Protein AF-A0A9P7ELR2-F1 (afdb_monomer_lite)

Secondary structure (DSSP, 8-state):
-HHHHHHHHHTS-HHHHHHHHIIIII-TTHHHHH-GGGSSS-HHHHHHS-SSSTHHHHHHHHHHHHHHT--HHHHHHHHTT--

Radius of gyration: 15.3 Å; chains: 1; bounding box: 29×23×44 Å

Sequence (83 aa):
DLNATLNIIWNGGSKASAWLRDKLDSMKFALPAIYQPSSLIPLHLWRASPAMTNGNEQAHCNAYHEGVHLTLLASLMKGMRFD

Structure (mmCIF, N/CA/C/O backbone):
data_AF-A0A9P7ELR2-F1
#
_entry.id   AF-A0A9P7ELR2-F1
#
loop_
_atom_site.group_PDB
_atom_site.id
_atom_site.type_symbol
_atom_site.label_atom_id
_atom_site.label_alt_id
_atom_site.label_comp_id
_atom_site.label_asym_id
_atom_site.label_entity_id
_atom_site.label_seq_id
_atom_site.pdbx_PDB_ins_code
_atom_site.Cartn_x
_atom_site.Cartn_y
_atom_site.Cartn_z
_atom_site.occupancy
_atom_site.B_iso_or_equiv
_atom_site.auth_seq_id
_atom_site.auth_comp_id
_atom_site.auth_asym_id
_atom_site.auth_atom_id
_atom_site.pdbx_PDB_model_num
ATOM 1 N N . ASP A 1 1 ? -2.027 -12.896 5.624 1.00 78.69 1 ASP A N 1
ATOM 2 C CA . ASP A 1 1 ? -3.199 -12.645 4.769 1.00 78.69 1 ASP A CA 1
ATOM 3 C C . ASP A 1 1 ? -3.583 -11.174 4.902 1.00 78.69 1 ASP A C 1
ATOM 5 O O . ASP A 1 1 ? -3.746 -10.715 6.026 1.00 78.69 1 ASP A O 1
ATOM 9 N N . LEU A 1 2 ? -3.633 -10.428 3.792 1.00 78.56 2 LEU A N 1
ATOM 10 C CA . LEU A 1 2 ? -3.888 -8.981 3.802 1.00 78.56 2 LEU A CA 1
ATOM 11 C C . LEU A 1 2 ? -5.287 -8.667 4.341 1.00 78.56 2 LEU A C 1
ATOM 13 O O . LEU A 1 2 ? -5.434 -7.764 5.161 1.00 78.56 2 LEU A O 1
ATOM 17 N N . ASN A 1 3 ? -6.297 -9.436 3.928 1.00 83.69 3 ASN A N 1
ATOM 18 C CA . ASN A 1 3 ? -7.681 -9.196 4.331 1.00 83.69 3 ASN A CA 1
ATOM 19 C C . ASN A 1 3 ? -7.870 -9.432 5.829 1.00 83.69 3 ASN A C 1
ATOM 21 O O . ASN A 1 3 ? -8.486 -8.608 6.501 1.00 83.69 3 ASN A O 1
ATOM 25 N N . ALA A 1 4 ? -7.269 -10.493 6.375 1.00 86.56 4 ALA A N 1
ATOM 26 C CA . ALA A 1 4 ? -7.240 -10.718 7.816 1.00 86.56 4 ALA A CA 1
ATOM 27 C C . ALA A 1 4 ? -6.598 -9.541 8.574 1.00 86.56 4 ALA A C 1
ATOM 29 O O . ALA A 1 4 ? -7.170 -9.059 9.550 1.00 86.56 4 ALA A O 1
ATOM 30 N N . THR A 1 5 ? -5.458 -9.020 8.103 1.00 85.31 5 THR A N 1
ATOM 31 C CA . THR A 1 5 ? -4.783 -7.869 8.729 1.00 85.31 5 THR A CA 1
ATOM 32 C C . THR A 1 5 ? -5.628 -6.596 8.667 1.00 85.31 5 THR A C 1
ATOM 34 O O . THR A 1 5 ? -5.768 -5.903 9.673 1.00 85.31 5 THR A O 1
ATOM 37 N N . LEU A 1 6 ? -6.236 -6.295 7.516 1.00 86.62 6 LEU A N 1
ATOM 38 C CA . LEU A 1 6 ? -7.141 -5.151 7.366 1.00 86.62 6 LEU A CA 1
ATOM 39 C C . LEU A 1 6 ? -8.344 -5.264 8.307 1.00 86.62 6 LEU A C 1
ATOM 41 O O . LEU A 1 6 ? -8.741 -4.272 8.915 1.00 86.62 6 LEU A O 1
ATOM 45 N N . ASN A 1 7 ? -8.886 -6.472 8.473 1.00 89.44 7 ASN A N 1
ATOM 46 C CA . ASN A 1 7 ? -10.020 -6.724 9.353 1.00 89.44 7 ASN A CA 1
ATOM 47 C C . ASN A 1 7 ? -9.643 -6.559 10.838 1.00 89.44 7 ASN A C 1
ATOM 49 O O . ASN A 1 7 ? -10.418 -6.015 11.620 1.00 89.44 7 ASN A O 1
ATOM 53 N N . ILE A 1 8 ? -8.425 -6.946 11.233 1.00 92.38 8 ILE A N 1
ATOM 54 C CA . ILE A 1 8 ? -7.897 -6.676 12.582 1.00 92.38 8 ILE A CA 1
ATOM 55 C C . ILE A 1 8 ? -7.814 -5.165 12.836 1.00 92.38 8 ILE A C 1
ATOM 57 O O . ILE A 1 8 ? -8.261 -4.695 13.880 1.00 92.38 8 ILE A O 1
ATOM 61 N N . ILE A 1 9 ? -7.289 -4.393 11.878 1.00 87.00 9 ILE A N 1
ATOM 62 C CA . ILE A 1 9 ? -7.152 -2.933 12.010 1.00 87.00 9 ILE A CA 1
ATOM 63 C C . ILE A 1 9 ? -8.530 -2.259 12.065 1.00 87.00 9 ILE A C 1
ATOM 65 O O . ILE A 1 9 ? -8.745 -1.381 12.900 1.00 87.00 9 ILE A O 1
ATOM 69 N N . TRP A 1 10 ? -9.485 -2.701 11.239 1.00 89.62 10 TRP A N 1
ATOM 70 C CA . TRP A 1 10 ? -10.870 -2.217 11.274 1.00 89.62 10 TRP A CA 1
ATOM 71 C C . TRP A 1 10 ? -11.532 -2.411 12.641 1.00 89.62 10 TRP A C 1
ATOM 73 O O . TRP A 1 10 ? -12.253 -1.528 13.102 1.00 89.62 10 TRP A O 1
ATOM 83 N N . ASN A 1 11 ? -11.243 -3.528 13.310 1.00 91.69 11 ASN A N 1
ATOM 84 C CA . ASN A 1 11 ? -11.775 -3.847 14.635 1.00 91.69 11 ASN A CA 1
ATOM 85 C C . ASN A 1 11 ? -10.957 -3.241 15.794 1.00 91.69 11 ASN A C 1
ATOM 87 O O . ASN A 1 11 ? -11.352 -3.364 16.951 1.00 91.69 11 ASN A O 1
ATOM 91 N N . GLY A 1 12 ? -9.853 -2.541 15.512 1.00 89.56 12 GLY A N 1
ATOM 92 C CA . GLY A 1 12 ? -8.975 -1.915 16.511 1.00 89.56 12 GLY A CA 1
ATOM 93 C C . GLY A 1 12 ? -9.528 -0.637 17.164 1.00 89.56 12 GLY A C 1
ATOM 94 O O . GLY A 1 12 ? -8.798 0.058 17.871 1.00 89.56 12 GLY A O 1
ATOM 95 N N . GLY A 1 13 ? -10.796 -0.297 16.920 1.00 92.69 13 GLY A N 1
ATOM 96 C CA . GLY A 1 13 ? -11.465 0.894 17.446 1.00 92.69 13 GLY A CA 1
ATOM 97 C C . GLY A 1 13 ? -11.391 2.116 16.523 1.00 92.69 13 GLY A C 1
ATOM 98 O O . GLY A 1 13 ? -10.793 2.088 15.448 1.00 92.69 13 GLY A O 1
ATOM 99 N N . SER A 1 14 ? -12.002 3.224 16.958 1.00 90.75 14 SER A N 1
ATOM 100 C CA . SER A 1 14 ? -12.267 4.402 16.112 1.00 90.75 14 SER A CA 1
ATOM 101 C C . SER A 1 14 ? -11.012 5.015 15.482 1.00 90.75 14 SER A C 1
ATOM 103 O O . SER A 1 14 ? -11.022 5.371 14.303 1.00 90.75 14 SER A O 1
ATOM 105 N N . LYS A 1 15 ? -9.907 5.091 16.233 1.00 90.69 15 LYS A N 1
ATOM 106 C CA . LYS A 1 15 ? -8.627 5.613 15.729 1.00 90.69 15 LYS A CA 1
ATOM 107 C C . LYS A 1 15 ? -8.018 4.713 14.656 1.00 90.69 15 LYS A C 1
ATOM 109 O O . LYS A 1 15 ? -7.553 5.225 13.644 1.00 90.69 15 LYS A O 1
ATOM 114 N N . ALA A 1 16 ? -8.047 3.396 14.856 1.00 87.50 16 ALA A N 1
ATOM 115 C CA . ALA A 1 16 ? -7.504 2.434 13.901 1.00 87.50 16 ALA 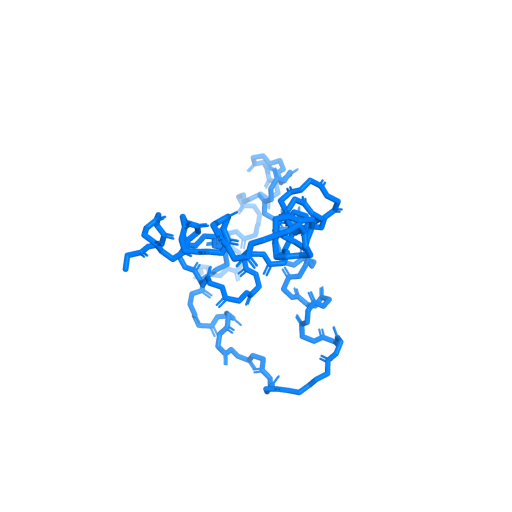A CA 1
ATOM 116 C C . ALA A 1 16 ? -8.337 2.408 12.611 1.00 87.50 16 ALA A C 1
ATOM 118 O O . ALA A 1 16 ? -7.780 2.480 11.517 1.00 87.50 16 ALA A O 1
ATOM 119 N N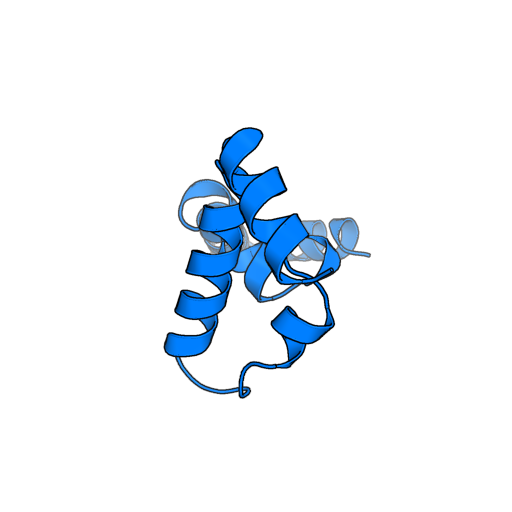 . SER A 1 17 ? -9.668 2.433 12.733 1.00 87.75 17 SER A N 1
ATOM 120 C CA . SER A 1 17 ? -10.562 2.538 11.579 1.00 87.75 17 SER A CA 1
ATOM 121 C C . SER A 1 17 ? -10.391 3.851 10.815 1.00 87.75 17 SER A C 1
ATOM 123 O O . SER A 1 17 ? -10.384 3.842 9.589 1.00 87.75 17 SER A O 1
ATOM 125 N N . ALA A 1 18 ? -10.217 4.979 11.515 1.00 87.62 18 ALA A N 1
ATOM 126 C CA . ALA A 1 18 ? -10.010 6.281 10.885 1.00 87.62 18 ALA A CA 1
ATOM 127 C C . ALA A 1 18 ? -8.651 6.353 10.178 1.00 87.62 18 ALA A C 1
ATOM 129 O O . ALA A 1 18 ? -8.576 6.838 9.053 1.00 87.62 18 ALA A O 1
ATOM 130 N N . TRP A 1 19 ? -7.600 5.812 10.802 1.00 86.50 19 TRP A N 1
ATOM 131 C CA . TRP A 1 19 ? -6.287 5.672 10.177 1.00 86.50 19 TRP A CA 1
ATOM 132 C C . TRP A 1 19 ? -6.363 4.813 8.913 1.00 86.50 19 TRP A C 1
ATOM 134 O O . TRP A 1 19 ? -5.836 5.204 7.878 1.00 86.50 19 TRP A O 1
ATOM 144 N N . LEU A 1 20 ? -7.064 3.676 8.959 1.00 86.31 20 LEU A N 1
ATOM 145 C CA . LEU A 1 20 ? -7.198 2.811 7.791 1.00 86.31 20 LEU A CA 1
ATOM 146 C C . LEU A 1 20 ? -8.002 3.481 6.669 1.00 86.31 20 LEU A C 1
ATOM 148 O O . LEU A 1 20 ? -7.607 3.399 5.509 1.00 86.31 20 LEU A O 1
ATOM 152 N N . ARG A 1 21 ? -9.083 4.191 7.011 1.00 86.06 21 ARG A N 1
ATOM 153 C CA . ARG A 1 21 ? -9.851 5.000 6.055 1.00 86.06 21 ARG A CA 1
ATOM 154 C C . ARG A 1 21 ? -8.993 6.068 5.394 1.00 86.06 21 ARG A C 1
ATOM 156 O O . ARG A 1 21 ? -9.005 6.173 4.179 1.00 86.06 21 ARG A O 1
ATOM 163 N N . ASP A 1 22 ? -8.197 6.802 6.166 1.00 84.31 22 ASP A N 1
ATOM 164 C CA . ASP A 1 22 ? -7.277 7.806 5.625 1.00 84.31 22 ASP A CA 1
ATOM 165 C C . ASP A 1 22 ? -6.284 7.195 4.622 1.00 84.31 22 ASP A C 1
ATOM 167 O O . ASP A 1 22 ? -6.041 7.748 3.550 1.00 84.31 22 ASP A O 1
ATOM 171 N N . LYS A 1 23 ? -5.750 6.010 4.928 1.00 78.75 23 LYS A N 1
ATOM 172 C CA . LYS A 1 23 ? -4.790 5.309 4.063 1.00 78.75 23 LYS A CA 1
ATOM 173 C C . LYS A 1 23 ? -5.432 4.685 2.820 1.00 78.75 23 LYS A C 1
ATOM 175 O O . LYS A 1 23 ? -4.729 4.463 1.838 1.00 78.75 23 LYS A O 1
ATOM 180 N N . LEU A 1 24 ? -6.736 4.418 2.842 1.00 79.75 24 LEU A N 1
ATOM 181 C CA . LEU A 1 24 ? -7.491 3.926 1.687 1.00 79.75 24 LEU A CA 1
ATOM 182 C C . LEU A 1 24 ? -8.025 5.067 0.809 1.00 79.75 24 LEU A C 1
ATOM 184 O O . LEU A 1 24 ? -7.914 4.996 -0.414 1.00 79.75 24 LEU A O 1
ATOM 188 N N . ASP A 1 25 ? -8.567 6.119 1.422 1.00 78.06 25 ASP A N 1
ATOM 189 C CA . ASP A 1 25 ? -9.319 7.171 0.734 1.00 78.06 25 ASP A CA 1
ATOM 190 C C . ASP A 1 25 ? -8.452 8.400 0.420 1.00 78.06 25 ASP A C 1
ATOM 192 O O . ASP A 1 25 ? -8.392 8.835 -0.734 1.00 78.06 25 ASP A O 1
ATOM 196 N N . SER A 1 26 ? -7.755 8.947 1.424 1.00 69.44 26 SER A N 1
ATOM 197 C CA . SER A 1 26 ? -6.956 10.178 1.291 1.00 69.44 26 SER A CA 1
ATOM 198 C C . SER A 1 26 ? -5.584 9.910 0.682 1.00 69.44 26 SER A C 1
ATOM 200 O O . SER A 1 26 ? -5.076 10.687 -0.123 1.00 69.44 26 SER A O 1
ATOM 202 N N . MET A 1 27 ? -4.961 8.804 1.085 1.00 67.19 27 MET A N 1
ATOM 203 C CA . MET A 1 27 ? -3.561 8.508 0.807 1.00 67.19 27 MET A CA 1
ATOM 204 C C . MET A 1 27 ? -3.434 7.140 0.134 1.00 67.19 27 MET A C 1
ATOM 206 O O . MET A 1 27 ? -2.728 6.266 0.629 1.00 67.19 27 MET A O 1
ATOM 210 N N . LYS A 1 28 ? -4.094 6.984 -1.027 1.00 69.19 28 LYS A N 1
ATOM 211 C CA . LYS A 1 28 ? -4.187 5.751 -1.851 1.00 69.19 28 LYS A CA 1
ATOM 212 C C . LYS A 1 28 ? -2.854 5.044 -2.119 1.00 69.19 28 LYS A C 1
ATOM 214 O O . LYS A 1 28 ? -2.823 3.870 -2.473 1.00 69.19 28 LYS A O 1
ATOM 219 N N . PHE A 1 29 ? -1.753 5.767 -1.963 1.00 70.19 29 PHE A N 1
ATOM 220 C CA . PHE A 1 29 ? -0.401 5.282 -2.162 1.00 70.19 29 PHE A CA 1
ATOM 221 C C . PHE A 1 29 ? 0.216 4.589 -0.920 1.00 70.19 29 PHE A C 1
ATOM 223 O O . PHE A 1 29 ? 1.136 3.784 -1.048 1.00 70.19 29 PHE A O 1
ATOM 230 N N . ALA A 1 30 ? -0.299 4.825 0.289 1.00 73.88 30 ALA A N 1
ATOM 231 C CA . ALA A 1 30 ? 0.333 4.347 1.519 1.00 73.88 30 ALA A CA 1
ATOM 232 C C . ALA A 1 30 ? 0.343 2.813 1.659 1.00 73.88 30 ALA A C 1
ATOM 234 O O . ALA A 1 30 ? 1.334 2.246 2.110 1.00 73.88 30 ALA A O 1
ATOM 235 N N . LEU A 1 31 ? -0.724 2.129 1.237 1.00 75.12 31 LEU A N 1
ATOM 236 C CA . LEU A 1 31 ? -0.791 0.660 1.208 1.00 75.12 31 LEU A CA 1
ATOM 237 C C . LEU A 1 31 ? 0.196 0.046 0.193 1.00 75.12 31 LEU A C 1
ATOM 239 O O . LEU A 1 31 ? 1.011 -0.784 0.601 1.00 75.12 31 LEU A O 1
ATOM 243 N N . PRO A 1 32 ? 0.220 0.498 -1.077 1.00 75.50 32 PRO A N 1
ATOM 244 C CA . PRO A 1 32 ? 1.258 0.134 -2.046 1.00 75.50 32 PRO A CA 1
ATOM 245 C C . PRO A 1 32 ? 2.697 0.391 -1.569 1.00 75.50 32 PRO A C 1
ATOM 247 O O . PRO A 1 32 ? 3.621 -0.333 -1.949 1.00 75.50 32 PRO A O 1
ATOM 250 N N . ALA A 1 33 ? 2.911 1.415 -0.739 1.00 73.81 33 ALA A N 1
ATOM 251 C CA . ALA A 1 33 ? 4.227 1.740 -0.195 1.00 73.81 33 ALA A CA 1
ATOM 252 C C . ALA A 1 33 ? 4.725 0.686 0.803 1.00 73.81 33 ALA A C 1
ATOM 254 O O . ALA A 1 33 ? 5.891 0.303 0.750 1.00 73.81 33 ALA A O 1
ATOM 255 N N . ILE A 1 34 ? 3.845 0.217 1.693 1.00 75.75 34 ILE A N 1
ATOM 256 C CA . ILE A 1 34 ? 4.189 -0.703 2.791 1.00 75.75 34 ILE A CA 1
ATOM 257 C C . ILE A 1 34 ? 3.985 -2.180 2.430 1.00 75.75 34 ILE A C 1
ATOM 259 O O . ILE A 1 34 ? 4.559 -3.054 3.077 1.00 75.75 34 ILE A O 1
ATOM 263 N N . TYR A 1 35 ? 3.178 -2.475 1.407 1.00 79.31 35 TYR A N 1
ATOM 264 C CA . TYR A 1 35 ? 2.845 -3.831 0.981 1.00 79.31 35 TYR A CA 1
ATOM 265 C C . TYR A 1 35 ? 3.027 -3.996 -0.533 1.00 79.31 35 TYR A C 1
ATOM 267 O O . TYR A 1 35 ? 2.147 -3.669 -1.334 1.00 79.31 35 TYR A O 1
ATOM 275 N N . GLN A 1 36 ? 4.176 -4.557 -0.922 1.00 79.62 36 GLN A N 1
ATOM 276 C CA . GLN A 1 36 ? 4.589 -4.689 -2.324 1.00 79.62 36 GLN A CA 1
ATOM 277 C C . GLN A 1 36 ? 3.571 -5.396 -3.237 1.00 79.62 36 GLN A C 1
ATOM 279 O O . GLN A 1 36 ? 3.382 -4.906 -4.343 1.00 79.62 36 GLN A O 1
ATOM 284 N N . PRO A 1 37 ? 2.856 -6.463 -2.828 1.00 81.94 37 PRO A N 1
ATOM 285 C CA . PRO A 1 37 ? 1.872 -7.104 -3.707 1.00 81.94 37 PRO A CA 1
ATOM 286 C C . PRO A 1 37 ? 0.662 -6.224 -4.047 1.00 81.94 37 PRO A C 1
ATOM 288 O O . PRO A 1 37 ? -0.002 -6.463 -5.049 1.00 81.94 37 PRO A O 1
ATOM 291 N N . SER A 1 38 ? 0.368 -5.204 -3.232 1.00 76.44 38 SER A N 1
ATOM 292 C CA . SER A 1 38 ? -0.627 -4.174 -3.577 1.00 76.44 38 SER A CA 1
ATOM 293 C C . SER A 1 38 ? -0.053 -3.029 -4.414 1.00 76.44 38 SER A C 1
ATOM 295 O O . SER A 1 38 ? -0.785 -2.147 -4.856 1.00 76.44 38 SER A O 1
ATOM 297 N N . SER A 1 39 ? 1.260 -3.039 -4.632 1.00 73.75 39 SER A N 1
ATOM 298 C CA . SER A 1 39 ? 1.976 -2.084 -5.459 1.00 73.75 39 SER A CA 1
ATOM 299 C C . SER A 1 39 ? 2.096 -2.589 -6.888 1.00 73.75 39 SER A C 1
ATOM 301 O O . SER A 1 39 ? 2.384 -3.758 -7.128 1.00 73.75 39 SER A O 1
ATOM 303 N N . LEU A 1 40 ? 1.959 -1.681 -7.852 1.00 74.94 40 LEU A N 1
ATOM 304 C CA . LEU A 1 40 ? 2.274 -1.951 -9.260 1.00 74.94 40 LEU A CA 1
ATOM 305 C C . LEU A 1 40 ? 3.777 -1.788 -9.559 1.00 74.94 40 LEU A C 1
ATOM 307 O O . LEU A 1 40 ? 4.194 -1.796 -10.715 1.00 74.94 40 LEU A O 1
ATOM 311 N N . ILE A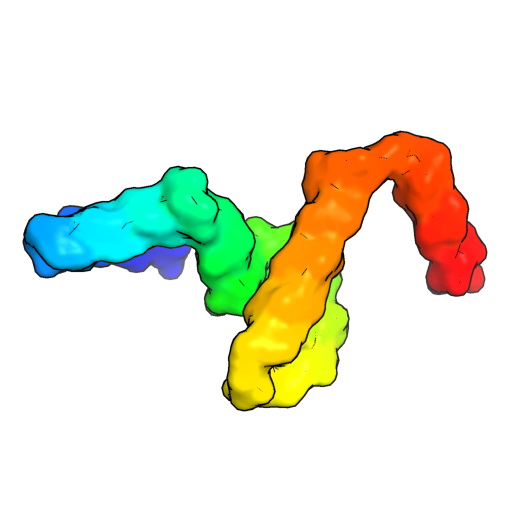 1 41 ? 4.598 -1.614 -8.518 1.00 76.56 41 ILE A N 1
ATOM 312 C CA . ILE A 1 41 ? 6.042 -1.415 -8.622 1.00 76.56 41 ILE A CA 1
ATOM 313 C C . ILE A 1 41 ? 6.749 -2.784 -8.621 1.00 76.56 41 ILE A C 1
ATOM 315 O O . ILE A 1 41 ? 6.542 -3.586 -7.700 1.00 76.56 41 ILE A O 1
ATOM 319 N N . PRO A 1 42 ? 7.635 -3.058 -9.598 1.00 80.81 42 PRO A N 1
ATOM 320 C CA . PRO A 1 42 ? 8.455 -4.265 -9.610 1.00 80.81 42 PRO A CA 1
ATOM 321 C C . PRO A 1 42 ? 9.287 -4.426 -8.332 1.00 80.81 42 PRO A C 1
ATOM 323 O O . PRO A 1 42 ? 9.869 -3.464 -7.833 1.00 80.81 42 PRO A O 1
ATOM 326 N N . LEU A 1 43 ? 9.409 -5.660 -7.830 1.00 81.62 43 LEU A N 1
ATOM 327 C CA . LEU A 1 43 ? 10.053 -5.950 -6.541 1.00 81.62 43 LEU A CA 1
ATOM 328 C C . LEU A 1 43 ? 11.488 -5.408 -6.430 1.00 81.62 43 LEU A C 1
ATOM 330 O O . LEU A 1 43 ? 11.886 -4.947 -5.364 1.00 81.62 43 LEU A O 1
ATOM 334 N N . HIS A 1 44 ? 12.269 -5.455 -7.512 1.00 79.19 44 HIS A N 1
ATOM 335 C CA . HIS A 1 44 ? 13.647 -4.957 -7.508 1.00 79.19 44 HIS A CA 1
ATOM 336 C C . HIS A 1 44 ? 13.711 -3.433 -7.318 1.00 79.19 44 HIS A C 1
ATOM 338 O O . HIS A 1 44 ? 14.566 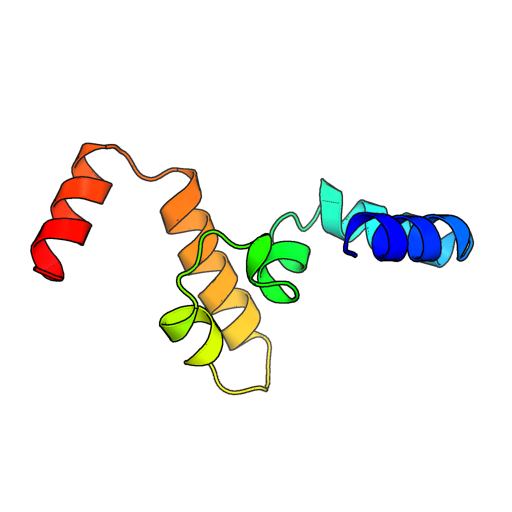-2.961 -6.579 1.00 79.19 44 HIS A O 1
ATOM 344 N N . LEU A 1 45 ? 12.775 -2.681 -7.907 1.00 75.06 45 LEU A N 1
ATOM 345 C CA . LEU A 1 45 ? 12.634 -1.235 -7.710 1.00 75.06 45 LEU A CA 1
ATOM 346 C C . LEU A 1 45 ? 12.087 -0.919 -6.318 1.00 75.06 45 LEU A C 1
ATOM 348 O O . LEU A 1 45 ? 12.616 -0.051 -5.636 1.00 75.06 45 LEU A O 1
ATOM 352 N N . TRP A 1 46 ? 11.088 -1.681 -5.866 1.00 77.06 46 TRP A N 1
ATOM 353 C CA . TRP A 1 46 ? 10.488 -1.524 -4.539 1.00 77.06 46 TRP A CA 1
ATOM 354 C C . TRP A 1 46 ? 11.498 -1.757 -3.400 1.00 77.06 46 TRP A C 1
ATOM 356 O O . TRP A 1 46 ? 11.404 -1.153 -2.337 1.00 77.06 46 TRP A O 1
ATOM 366 N N . ARG A 1 47 ? 12.494 -2.627 -3.622 1.00 76.81 47 ARG A N 1
ATOM 367 C CA . ARG A 1 47 ? 13.583 -2.914 -2.671 1.00 76.81 47 ARG A CA 1
ATOM 368 C C . ARG A 1 47 ? 14.822 -2.033 -2.844 1.00 76.81 47 ARG A C 1
ATOM 370 O O . ARG A 1 47 ? 15.683 -2.066 -1.970 1.00 76.81 47 ARG A O 1
ATOM 377 N N . ALA A 1 48 ? 14.949 -1.308 -3.956 1.00 67.50 48 ALA A N 1
ATOM 378 C CA . ALA A 1 48 ? 16.132 -0.499 -4.257 1.00 67.50 48 ALA A CA 1
ATOM 379 C C . ALA A 1 48 ? 16.226 0.768 -3.393 1.00 67.50 48 ALA A C 1
ATOM 381 O O . ALA A 1 48 ? 17.295 1.373 -3.304 1.00 67.50 48 ALA A O 1
ATOM 382 N N . SER A 1 49 ? 15.131 1.167 -2.745 1.00 62.53 49 SER A N 1
ATOM 383 C CA . SER A 1 49 ? 15.117 2.347 -1.892 1.00 62.53 49 SER A CA 1
ATOM 384 C C . SER A 1 49 ? 15.710 2.085 -0.500 1.00 62.53 49 SER A C 1
ATOM 386 O O . SER A 1 49 ? 15.344 1.105 0.156 1.00 62.53 49 SER A O 1
ATOM 388 N N . PRO A 1 50 ? 16.573 2.986 0.010 1.00 62.94 50 PRO A N 1
A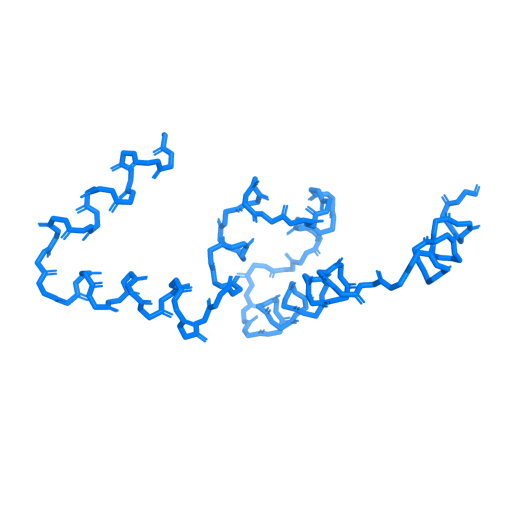TOM 389 C CA . PRO A 1 50 ? 17.044 2.931 1.388 1.00 62.94 50 PRO A CA 1
ATOM 390 C C . PRO A 1 50 ? 15.883 3.041 2.389 1.00 62.94 50 PRO A C 1
ATOM 392 O O . PRO A 1 50 ? 14.912 3.761 2.168 1.00 62.94 50 PRO A O 1
ATOM 395 N N . ALA A 1 51 ? 16.005 2.353 3.527 1.00 60.28 51 ALA A N 1
ATOM 396 C CA . ALA A 1 51 ? 14.927 2.142 4.501 1.00 60.28 51 ALA A CA 1
ATOM 397 C C . ALA A 1 51 ? 14.465 3.391 5.289 1.00 60.28 51 ALA A C 1
ATOM 399 O O . ALA A 1 51 ? 13.687 3.253 6.231 1.00 60.28 51 ALA A O 1
ATOM 400 N N . MET A 1 52 ? 14.937 4.601 4.965 1.00 56.09 52 MET A N 1
ATOM 401 C CA . MET A 1 52 ? 14.718 5.794 5.790 1.00 56.09 52 MET A CA 1
ATOM 402 C C . MET A 1 52 ? 14.328 7.036 4.974 1.00 56.09 52 MET A C 1
ATOM 404 O O . MET A 1 52 ? 15.022 7.433 4.040 1.00 56.09 52 MET A O 1
ATOM 408 N N . THR A 1 53 ? 13.282 7.706 5.476 1.00 54.97 53 THR A N 1
ATOM 409 C CA . THR A 1 53 ? 12.743 9.046 5.155 1.00 54.97 53 THR A CA 1
ATOM 410 C C . THR A 1 53 ? 11.824 9.180 3.932 1.00 54.97 53 THR A C 1
ATOM 412 O O . THR A 1 53 ? 12.010 8.524 2.913 1.00 54.97 53 THR A O 1
ATOM 415 N N . ASN A 1 54 ? 10.836 10.077 4.086 1.00 60.22 54 ASN A N 1
ATOM 416 C CA . ASN A 1 54 ? 9.922 10.706 3.112 1.00 60.22 54 ASN A CA 1
ATOM 417 C C . ASN A 1 54 ? 10.283 10.524 1.621 1.00 60.22 54 ASN A C 1
ATOM 419 O O . ASN A 1 54 ? 9.419 10.171 0.826 1.00 60.22 54 ASN A O 1
ATOM 423 N N . GLY A 1 55 ? 11.553 10.696 1.236 1.00 58.72 55 GLY A N 1
ATOM 424 C CA . GLY A 1 55 ? 12.005 10.499 -0.144 1.00 58.72 55 GLY A CA 1
ATOM 425 C C . GLY A 1 55 ? 11.676 9.121 -0.733 1.00 58.72 55 GLY A C 1
ATOM 426 O O . GLY A 1 55 ? 11.376 9.040 -1.920 1.00 58.72 55 GLY A O 1
ATOM 427 N N . ASN A 1 56 ? 11.657 8.052 0.073 1.00 66.88 56 ASN A N 1
ATOM 428 C CA . ASN A 1 56 ? 11.237 6.725 -0.388 1.00 66.88 56 ASN A CA 1
ATOM 429 C C . ASN A 1 56 ? 9.727 6.660 -0.655 1.00 66.88 56 ASN A C 1
ATOM 431 O O . ASN A 1 56 ? 9.292 6.186 -1.703 1.00 66.88 56 ASN A O 1
ATOM 435 N N . GLU A 1 57 ? 8.926 7.183 0.274 1.00 66.12 57 GLU A N 1
ATOM 436 C CA . GLU A 1 57 ? 7.478 7.277 0.086 1.00 66.12 57 GLU A CA 1
ATOM 437 C C . GLU A 1 57 ? 7.168 8.102 -1.165 1.00 66.12 57 GLU A C 1
ATOM 439 O O . GLU A 1 57 ? 6.351 7.687 -1.979 1.00 66.12 57 GLU A O 1
ATOM 444 N N . GLN A 1 58 ? 7.888 9.202 -1.394 1.00 71.88 58 GLN A N 1
ATOM 445 C CA . GLN A 1 58 ? 7.748 10.020 -2.594 1.00 71.88 58 GLN A CA 1
ATOM 446 C C . GLN A 1 58 ? 8.203 9.287 -3.868 1.00 71.88 58 GLN A C 1
ATOM 448 O O . GLN A 1 58 ? 7.522 9.372 -4.886 1.00 71.88 58 GLN A O 1
ATOM 453 N N . ALA A 1 59 ? 9.318 8.551 -3.838 1.00 73.06 59 ALA A N 1
ATOM 454 C CA . ALA A 1 59 ? 9.823 7.802 -4.991 1.00 73.06 59 ALA A CA 1
ATOM 455 C C . ALA A 1 59 ? 8.870 6.672 -5.395 1.00 73.06 59 ALA A C 1
ATOM 457 O O . ALA A 1 59 ? 8.532 6.527 -6.571 1.00 73.06 59 ALA A O 1
ATOM 458 N N . HIS A 1 60 ? 8.377 5.911 -4.418 1.00 74.56 60 HIS A N 1
ATOM 459 C CA . HIS A 1 60 ? 7.354 4.911 -4.665 1.00 74.56 60 HIS A CA 1
ATOM 460 C C . HIS A 1 60 ? 6.032 5.566 -5.114 1.00 74.56 60 HIS A C 1
ATOM 462 O O . HIS A 1 60 ? 5.386 5.045 -6.020 1.00 74.56 60 HIS A O 1
ATOM 468 N N . CYS A 1 61 ? 5.652 6.724 -4.558 1.00 74.62 61 CYS A N 1
ATOM 469 C CA . CYS A 1 61 ? 4.460 7.477 -4.965 1.00 74.62 61 CYS A CA 1
ATOM 470 C C . CYS A 1 61 ? 4.539 7.899 -6.432 1.00 74.62 61 CYS A C 1
ATOM 472 O O . CYS A 1 61 ? 3.593 7.701 -7.193 1.00 74.62 61 CYS A O 1
ATOM 474 N N . ASN A 1 62 ? 5.692 8.416 -6.851 1.00 74.81 62 ASN A N 1
ATOM 475 C CA . ASN A 1 62 ? 5.937 8.815 -8.229 1.00 74.81 62 ASN A CA 1
ATOM 476 C C . ASN A 1 62 ? 5.903 7.600 -9.164 1.00 74.81 62 ASN A C 1
ATOM 478 O O . ASN A 1 62 ? 5.191 7.629 -10.161 1.00 74.81 62 ASN A O 1
ATOM 482 N N . ALA A 1 63 ? 6.584 6.503 -8.814 1.00 73.81 63 ALA A N 1
ATOM 483 C CA . ALA A 1 63 ? 6.574 5.276 -9.614 1.00 73.81 63 ALA A CA 1
ATOM 484 C C . ALA A 1 63 ? 5.165 4.668 -9.745 1.00 73.81 63 ALA A C 1
ATOM 486 O O . ALA A 1 63 ? 4.779 4.207 -10.820 1.00 73.81 63 ALA A O 1
ATOM 487 N N . TYR A 1 64 ? 4.380 4.697 -8.665 1.00 73.94 64 TYR A N 1
ATOM 488 C CA . TYR A 1 64 ? 2.993 4.243 -8.663 1.00 73.94 64 TYR A CA 1
ATOM 489 C C . TYR A 1 64 ? 2.106 5.128 -9.549 1.00 73.94 64 TYR A C 1
ATOM 491 O O . TYR A 1 64 ? 1.402 4.611 -10.413 1.00 73.94 64 TYR A O 1
ATOM 499 N N . HIS A 1 65 ? 2.167 6.455 -9.401 1.00 71.50 65 HIS A N 1
ATOM 500 C 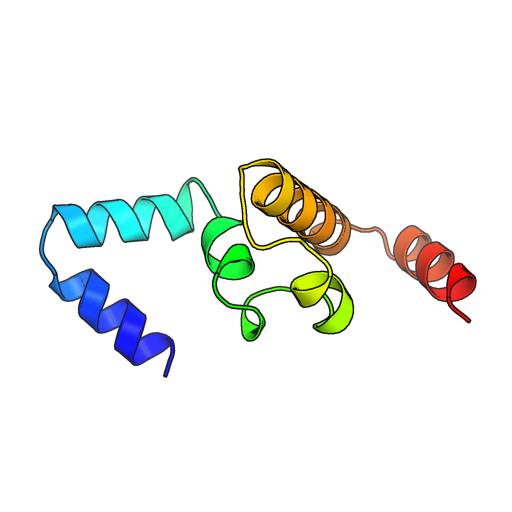CA . HIS A 1 65 ? 1.376 7.373 -10.226 1.00 71.50 65 HIS A CA 1
ATOM 501 C C . HIS A 1 65 ? 1.780 7.355 -11.701 1.00 71.50 65 HIS A C 1
ATOM 503 O O . HIS A 1 65 ? 0.905 7.424 -12.564 1.00 71.50 65 HIS A O 1
ATOM 509 N N . GLU A 1 66 ? 3.072 7.199 -12.001 1.00 70.19 66 GLU A N 1
ATOM 510 C CA . GLU A 1 66 ? 3.536 6.968 -13.368 1.00 70.19 66 GLU A CA 1
ATOM 511 C C . GLU A 1 66 ? 2.887 5.712 -13.958 1.00 70.19 66 GLU A C 1
ATOM 513 O O . GLU A 1 66 ? 2.486 5.736 -15.112 1.00 70.19 66 GLU A O 1
ATOM 518 N N . GLY A 1 67 ? 2.731 4.632 -13.189 1.00 66.00 67 GLY A N 1
ATOM 519 C CA . GLY A 1 67 ? 2.125 3.387 -13.671 1.00 66.00 67 GLY A CA 1
ATOM 520 C C . GLY A 1 67 ? 0.597 3.417 -13.818 1.00 66.00 67 GLY A C 1
ATOM 521 O O . GLY A 1 67 ? 0.064 2.778 -14.720 1.00 66.00 67 GLY A O 1
ATOM 522 N N . VAL A 1 68 ? -0.120 4.150 -12.960 1.00 65.25 68 VAL A N 1
ATOM 523 C CA . VAL A 1 68 ? -1.595 4.071 -12.841 1.00 65.25 68 VAL A CA 1
ATOM 524 C C . VAL A 1 68 ? -2.350 4.880 -13.908 1.00 65.25 68 VAL A C 1
ATOM 526 O O . VAL A 1 68 ? -3.520 4.607 -14.171 1.00 65.25 68 VAL A O 1
ATOM 529 N N . HIS A 1 69 ? -1.689 5.813 -14.594 1.00 64.56 69 HIS A N 1
ATOM 530 C CA . HIS A 1 69 ? -2.290 6.610 -15.676 1.00 64.56 69 HIS A CA 1
ATOM 531 C C . HIS A 1 69 ? -1.402 6.719 -16.921 1.00 64.56 69 HIS A C 1
ATOM 533 O O . HIS A 1 69 ? -1.555 7.639 -17.727 1.00 64.56 69 HIS A O 1
ATOM 539 N N . LEU A 1 70 ? -0.466 5.784 -17.098 1.00 66.06 70 LEU A N 1
ATOM 540 C CA . LEU A 1 70 ? 0.396 5.774 -18.271 1.00 66.06 70 LEU A CA 1
ATOM 541 C C . LEU A 1 70 ? -0.425 5.448 -19.527 1.00 66.06 70 LEU A C 1
ATOM 543 O O . LEU A 1 70 ? -1.136 4.444 -19.581 1.00 66.06 70 LEU A O 1
ATOM 547 N N . THR A 1 71 ? -0.306 6.272 -20.568 1.00 73.56 71 THR A N 1
ATOM 548 C CA . THR A 1 71 ? -0.895 5.947 -21.872 1.00 73.56 71 THR A CA 1
ATOM 549 C C . THR A 1 71 ? -0.201 4.724 -22.476 1.00 73.56 71 THR A C 1
ATOM 551 O O . THR A 1 71 ? 0.971 4.454 -22.195 1.00 73.56 71 THR A O 1
ATOM 554 N N . LEU A 1 72 ? -0.911 3.988 -23.335 1.00 73.06 72 LEU A N 1
ATOM 555 C CA . LEU A 1 72 ? -0.410 2.762 -23.977 1.00 73.06 72 LEU A CA 1
ATOM 556 C C . LEU A 1 72 ? 0.890 3.018 -24.771 1.00 73.06 72 LEU A C 1
ATOM 558 O O . LEU A 1 72 ? 1.823 2.222 -24.756 1.00 73.06 72 LEU A O 1
ATOM 562 N N . LEU A 1 73 ? 0.988 4.198 -25.392 1.00 77.62 73 LEU A N 1
ATOM 563 C CA . LEU A 1 73 ? 2.193 4.653 -26.083 1.00 77.62 73 LEU A CA 1
ATOM 564 C C . LEU A 1 73 ? 3.365 4.895 -25.119 1.00 77.62 73 LEU A C 1
ATOM 566 O O . LEU A 1 73 ? 4.477 4.439 -25.374 1.00 77.62 73 LEU A O 1
ATOM 570 N N . ALA A 1 74 ? 3.128 5.579 -23.997 1.00 72.12 74 ALA A N 1
ATOM 571 C CA . ALA A 1 74 ? 4.170 5.850 -23.011 1.00 72.12 74 ALA A CA 1
ATOM 572 C C . ALA A 1 74 ? 4.664 4.567 -22.320 1.00 72.12 74 ALA A C 1
ATOM 574 O O . ALA A 1 74 ? 5.848 4.459 -22.004 1.00 72.12 74 ALA A O 1
ATOM 575 N N . SER A 1 75 ? 3.793 3.569 -22.140 1.00 68.12 75 SER A N 1
ATOM 576 C CA . SER A 1 75 ? 4.184 2.241 -21.636 1.00 68.12 75 SER A CA 1
ATOM 577 C C . SER A 1 75 ? 5.071 1.502 -22.628 1.00 68.12 75 SER A C 1
ATOM 579 O O . SER A 1 75 ? 6.102 0.969 -22.223 1.00 68.12 75 SER A O 1
ATOM 581 N N . LEU A 1 76 ? 4.732 1.542 -23.918 1.00 76.38 76 LEU A N 1
ATOM 582 C CA . LEU A 1 76 ? 5.537 0.930 -24.974 1.00 76.38 76 LEU A CA 1
ATOM 583 C C . LEU A 1 76 ? 6.927 1.580 -25.080 1.00 76.38 76 LEU A C 1
ATOM 585 O O . LEU A 1 76 ? 7.936 0.884 -25.051 1.00 76.38 76 LEU A O 1
ATOM 589 N N . MET A 1 77 ? 6.992 2.917 -25.092 1.00 80.56 77 MET A N 1
ATOM 590 C CA . MET A 1 77 ? 8.258 3.665 -25.120 1.00 80.56 77 MET A CA 1
ATOM 591 C C . MET A 1 77 ? 9.145 3.375 -23.904 1.00 80.56 77 MET A C 1
ATOM 593 O O . MET A 1 77 ? 10.367 3.323 -24.030 1.00 80.56 77 MET A O 1
ATOM 597 N N . LYS A 1 78 ? 8.547 3.196 -22.719 1.00 73.50 78 LYS A N 1
ATOM 598 C CA . LYS A 1 78 ? 9.289 2.859 -21.499 1.00 73.50 78 LYS A CA 1
ATOM 599 C C . LYS A 1 78 ? 9.792 1.416 -21.552 1.00 73.50 78 LYS A C 1
ATOM 601 O O . LYS A 1 78 ? 10.953 1.197 -21.237 1.00 73.50 78 LYS A O 1
ATOM 606 N N . GLY A 1 79 ? 8.965 0.470 -22.007 1.00 69.69 79 GLY A N 1
ATOM 607 C CA . GLY A 1 79 ? 9.343 -0.936 -22.193 1.00 69.69 79 GLY A CA 1
ATOM 608 C C . GLY A 1 79 ? 10.512 -1.114 -23.163 1.00 69.69 79 GLY A C 1
ATOM 609 O O . GLY A 1 79 ? 11.480 -1.776 -22.818 1.00 69.69 79 GLY A O 1
ATOM 610 N N . MET A 1 80 ? 10.488 -0.417 -24.304 1.00 75.12 80 MET A N 1
ATOM 611 C CA . MET A 1 80 ? 11.572 -0.444 -25.301 1.00 75.12 80 MET A CA 1
ATOM 612 C C . MET A 1 80 ? 12.917 0.092 -24.793 1.00 75.12 80 MET A C 1
ATOM 614 O O . MET A 1 80 ? 13.936 -0.111 -25.438 1.00 75.12 80 MET A O 1
ATOM 618 N N . ARG A 1 81 ? 12.938 0.835 -23.681 1.00 66.88 81 ARG A N 1
ATOM 619 C CA . ARG A 1 81 ? 14.177 1.377 -23.103 1.00 66.88 81 ARG A CA 1
ATOM 620 C C . ARG A 1 81 ? 14.885 0.378 -22.181 1.00 66.88 81 ARG A C 1
ATOM 622 O O . ARG A 1 81 ? 16.025 0.626 -21.798 1.00 66.88 81 ARG A O 1
ATOM 629 N N . PHE A 1 82 ? 14.187 -0.682 -21.777 1.00 60.78 82 PHE A N 1
ATOM 630 C CA . PHE A 1 82 ? 14.688 -1.730 -20.886 1.00 60.78 82 PHE A CA 1
ATOM 631 C C . PHE A 1 82 ? 14.856 -3.088 -21.591 1.00 60.78 82 PHE A C 1
ATOM 633 O O . PHE A 1 82 ? 15.254 -4.041 -20.923 1.00 60.78 82 PHE A O 1
ATOM 640 N N . ASP A 1 83 ? 14.554 -3.154 -22.891 1.00 50.84 83 ASP A N 1
ATOM 641 C CA . ASP A 1 83 ? 14.876 -4.266 -23.800 1.00 50.84 83 ASP A CA 1
ATOM 642 C C . ASP A 1 83 ? 16.243 -4.004 -24.460 1.00 50.84 83 ASP A C 1
ATOM 644 O O . ASP A 1 83 ? 17.067 -4.943 -24.532 1.00 50.84 83 ASP A O 1
#

pLDDT: mean 75.59, std 9.39, range [50.84, 92.69]

Foldseek 3Di:
DVVVVLVVQCPPDDVSVVVSCCCVPVVVLPCCLVPVVSAPDDPVQSPPDDPDDPVSSVVSVVVRVCPPDPDPVNVVVVVVVVD

Organism: NCBI:txid48587